Protein AF-A0A814C6R6-F1 (afdb_monomer_lite)

Structure (mmCIF, N/CA/C/O backbone):
data_AF-A0A814C6R6-F1
#
_entry.id   AF-A0A814C6R6-F1
#
loop_
_atom_site.group_PDB
_atom_site.id
_atom_site.type_symbol
_atom_site.label_atom_id
_atom_site.label_alt_id
_atom_site.label_comp_id
_atom_site.label_asym_id
_atom_site.label_entity_id
_atom_site.label_seq_id
_atom_site.pdbx_PDB_ins_code
_atom_site.Cartn_x
_atom_site.Cartn_y
_atom_site.Cartn_z
_atom_site.occupancy
_atom_site.B_iso_or_equiv
_atom_site.auth_seq_id
_atom_site.auth_comp_id
_atom_site.auth_asym_id
_atom_site.auth_atom_id
_atom_site.pdbx_PDB_model_num
ATOM 1 N N . MET A 1 1 ? -6.145 -9.856 -26.939 1.00 45.47 1 MET A N 1
ATOM 2 C CA . MET A 1 1 ? -5.173 -8.845 -26.475 1.00 45.47 1 MET A CA 1
ATOM 3 C C . MET A 1 1 ? -5.957 -7.846 -25.656 1.00 45.47 1 MET A C 1
ATOM 5 O O . MET A 1 1 ? -6.895 -7.286 -26.197 1.00 45.47 1 MET A O 1
ATOM 9 N N . ILE A 1 2 ? -5.671 -7.701 -24.362 1.00 48.44 2 ILE A N 1
ATOM 10 C CA . ILE A 1 2 ? -6.242 -6.595 -23.582 1.00 48.44 2 ILE A CA 1
ATOM 11 C C . ILE A 1 2 ? -5.624 -5.329 -24.169 1.00 48.44 2 ILE A C 1
ATOM 13 O O . ILE A 1 2 ? -4.397 -5.226 -24.210 1.00 48.44 2 ILE A O 1
ATOM 17 N N . ASP A 1 3 ? -6.450 -4.434 -24.705 1.00 53.88 3 ASP A N 1
ATOM 18 C CA . ASP A 1 3 ? -5.971 -3.215 -25.343 1.00 53.88 3 ASP A CA 1
ATOM 19 C C . ASP A 1 3 ? -5.079 -2.445 -24.373 1.00 53.88 3 ASP A C 1
ATOM 21 O O . ASP A 1 3 ? -5.470 -2.128 -23.248 1.00 53.88 3 ASP A O 1
ATOM 25 N N . ASN A 1 4 ? -3.863 -2.153 -24.832 1.00 61.28 4 ASN A N 1
ATOM 26 C CA . ASN A 1 4 ? -2.795 -1.486 -24.089 1.00 61.28 4 ASN A CA 1
ATOM 27 C C . ASN A 1 4 ? -3.334 -0.252 -23.325 1.00 61.28 4 ASN A C 1
ATOM 29 O O . ASN A 1 4 ? -2.989 -0.017 -22.173 1.00 61.28 4 ASN A O 1
ATOM 33 N N . ILE A 1 5 ? -4.287 0.469 -23.926 1.00 62.78 5 ILE A N 1
ATOM 34 C CA . ILE A 1 5 ? -4.975 1.643 -23.368 1.00 62.78 5 ILE A CA 1
ATOM 35 C C . ILE A 1 5 ? -5.776 1.328 -22.091 1.00 62.78 5 ILE A C 1
ATOM 37 O O . ILE A 1 5 ? -5.714 2.095 -21.131 1.00 62.78 5 ILE A O 1
ATOM 41 N N . GLN A 1 6 ? -6.514 0.214 -22.033 1.00 64.06 6 GLN A N 1
ATOM 42 C CA . GLN A 1 6 ? -7.277 -0.163 -20.834 1.00 64.06 6 GLN A CA 1
ATOM 43 C C . GLN A 1 6 ? -6.350 -0.509 -19.665 1.00 64.06 6 GLN A C 1
ATOM 45 O O . GLN A 1 6 ? -6.626 -0.129 -18.527 1.00 64.06 6 GLN A O 1
ATOM 50 N N . TYR A 1 7 ? -5.225 -1.163 -19.957 1.00 62.50 7 TYR A N 1
ATOM 51 C CA . TYR A 1 7 ? -4.197 -1.472 -18.969 1.00 62.50 7 TYR A CA 1
ATOM 52 C C . TYR A 1 7 ? -3.532 -0.199 -18.416 1.00 62.50 7 TYR A C 1
ATOM 54 O O . TYR A 1 7 ? -3.446 -0.033 -17.200 1.00 62.50 7 TYR A O 1
ATOM 62 N N . TRP A 1 8 ? -3.161 0.759 -19.274 1.00 59.75 8 TRP A N 1
ATO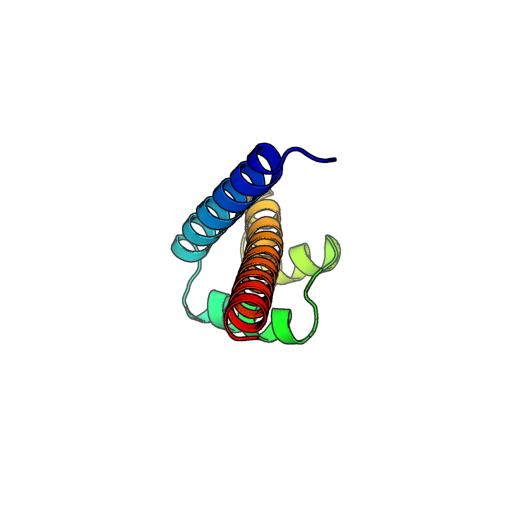M 63 C CA . TRP A 1 8 ? -2.611 2.050 -18.828 1.00 59.75 8 TRP A CA 1
ATOM 64 C C . TRP A 1 8 ? -3.618 2.891 -18.036 1.00 59.75 8 TRP A C 1
ATOM 66 O O . TRP A 1 8 ? -3.250 3.500 -17.032 1.00 59.75 8 TRP A O 1
ATOM 76 N N . ASN A 1 9 ? -4.895 2.886 -18.424 1.00 69.25 9 ASN A N 1
ATOM 77 C CA . ASN A 1 9 ? -5.948 3.574 -17.672 1.00 69.25 9 ASN A CA 1
ATOM 78 C C . ASN A 1 9 ? -6.173 2.947 -16.289 1.00 69.25 9 ASN A C 1
ATOM 80 O O . ASN A 1 9 ? -6.383 3.663 -15.309 1.00 69.25 9 ASN A O 1
ATOM 84 N N . TYR A 1 10 ? -6.102 1.618 -16.190 1.00 64.31 10 TYR A N 1
ATOM 85 C CA . TYR A 1 10 ? -6.162 0.907 -14.914 1.00 64.31 10 TYR A CA 1
ATOM 86 C C . TYR A 1 10 ? -4.971 1.268 -14.014 1.00 64.31 10 TYR A C 1
ATOM 88 O O . TYR A 1 10 ? -5.167 1.649 -12.859 1.00 64.31 10 TYR A O 1
ATOM 96 N N . LEU A 1 11 ? -3.754 1.273 -14.568 1.00 63.53 11 LEU A N 1
ATOM 97 C CA . LEU A 1 11 ? -2.541 1.691 -13.860 1.00 63.53 11 LEU A CA 1
ATOM 98 C C . LEU A 1 11 ? -2.629 3.134 -13.344 1.00 63.53 11 LEU A C 1
ATOM 100 O O . LEU A 1 11 ? -2.341 3.389 -12.174 1.00 63.53 11 LEU A O 1
ATOM 104 N N . ALA A 1 12 ? -3.079 4.074 -14.179 1.00 65.81 12 ALA A N 1
ATOM 105 C CA . ALA A 1 12 ? -3.219 5.479 -13.799 1.00 65.81 12 ALA A CA 1
ATOM 106 C C . ALA A 1 12 ? -4.220 5.675 -12.645 1.00 65.81 12 ALA A C 1
ATOM 108 O O . ALA A 1 12 ? -3.978 6.474 -11.735 1.00 65.81 12 ALA A O 1
ATOM 109 N N . ARG A 1 13 ? -5.324 4.914 -12.638 1.00 66.19 13 ARG A N 1
ATOM 110 C CA . ARG A 1 13 ? -6.315 4.943 -11.551 1.00 66.19 13 ARG A CA 1
ATOM 111 C C . ARG A 1 13 ? -5.742 4.404 -10.245 1.00 66.19 13 ARG A C 1
ATOM 113 O O . ARG A 1 13 ? -5.932 5.037 -9.211 1.00 66.19 13 ARG A O 1
ATOM 120 N N . CYS A 1 14 ? -5.005 3.297 -10.285 1.00 66.38 14 CYS A N 1
ATOM 121 C CA . CYS A 1 14 ? -4.369 2.732 -9.096 1.00 66.38 14 CYS A CA 1
ATOM 122 C C . CYS A 1 14 ? -3.236 3.615 -8.553 1.00 66.38 14 CYS A C 1
ATOM 124 O O . CYS A 1 14 ? -3.117 3.762 -7.341 1.00 66.38 14 CYS A O 1
ATOM 126 N N . ALA A 1 15 ? -2.450 4.264 -9.416 1.00 70.44 15 ALA A N 1
ATOM 127 C CA . ALA A 1 15 ? -1.420 5.217 -8.996 1.00 70.44 15 ALA A CA 1
ATOM 128 C C . ALA A 1 15 ? -2.018 6.496 -8.376 1.00 70.44 15 ALA A C 1
ATOM 130 O O . ALA A 1 15 ? -1.503 7.009 -7.382 1.00 70.44 15 ALA A O 1
ATOM 131 N N . SER A 1 16 ? -3.125 7.002 -8.933 1.00 72.38 16 SER A N 1
ATOM 132 C CA . SER A 1 16 ? -3.862 8.133 -8.355 1.00 72.38 16 SER A CA 1
ATOM 133 C C . SER A 1 16 ? -4.494 7.767 -7.009 1.00 72.38 16 SER A C 1
ATOM 135 O O . SER A 1 16 ? -4.377 8.528 -6.049 1.00 72.38 16 SER A O 1
ATOM 137 N N . ALA A 1 17 ? -5.091 6.575 -6.905 1.00 71.25 17 ALA A N 1
ATOM 138 C CA . ALA A 1 17 ? -5.633 6.058 -5.652 1.00 71.25 17 ALA A CA 1
ATOM 139 C C . ALA A 1 17 ? -4.536 5.885 -4.590 1.00 71.25 17 ALA A C 1
ATOM 141 O O . ALA A 1 17 ? -4.720 6.332 -3.463 1.00 71.25 17 ALA A O 1
ATOM 142 N N . LEU A 1 18 ? -3.371 5.339 -4.959 1.00 80.25 18 LEU A N 1
ATOM 143 C CA . LEU A 1 18 ? -2.227 5.183 -4.056 1.00 80.25 18 LEU A CA 1
ATOM 144 C C . LEU A 1 18 ? -1.804 6.522 -3.442 1.00 80.25 18 LEU A C 1
ATOM 146 O O . LEU A 1 18 ? -1.713 6.624 -2.223 1.00 80.25 18 LEU A O 1
ATOM 150 N N . LYS A 1 19 ? -1.617 7.5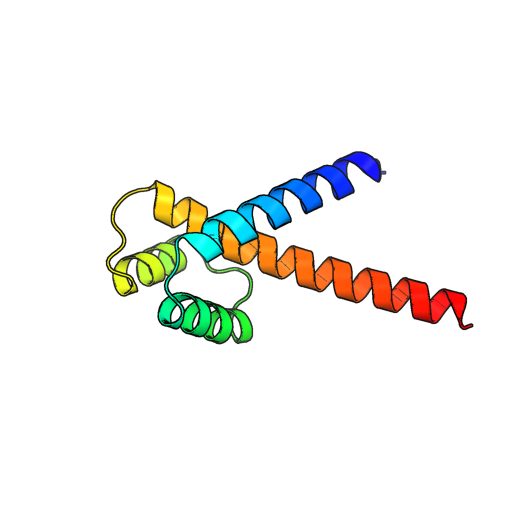62 -4.266 1.00 82.31 19 LYS A N 1
ATOM 151 C CA . LYS A 1 19 ? -1.253 8.900 -3.771 1.00 82.31 19 LYS A CA 1
ATOM 152 C C . LYS A 1 19 ? -2.306 9.467 -2.824 1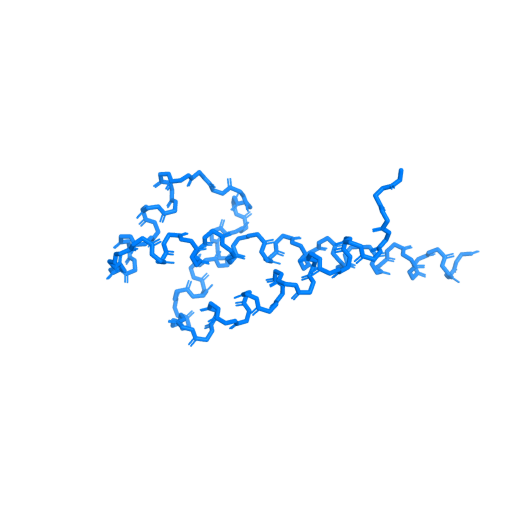.00 82.31 19 LYS A C 1
ATOM 154 O O . LYS A 1 19 ? -1.965 10.034 -1.791 1.00 82.31 19 LYS A O 1
ATOM 159 N N . GLN A 1 20 ? -3.586 9.322 -3.165 1.00 83.75 20 GLN A N 1
ATOM 160 C CA . GLN A 1 20 ? -4.676 9.813 -2.320 1.00 83.75 20 GLN A CA 1
ATOM 161 C C . GLN A 1 20 ? -4.731 9.095 -0.971 1.00 83.75 20 GLN A C 1
ATOM 163 O O . GLN A 1 20 ? -4.985 9.742 0.042 1.00 83.75 20 GLN A O 1
ATOM 168 N N . VAL A 1 21 ? -4.478 7.785 -0.952 1.00 84.56 21 VAL A N 1
ATOM 169 C CA . VAL A 1 21 ? -4.405 7.011 0.290 1.00 84.56 21 VAL A CA 1
ATOM 170 C C . VAL A 1 21 ? -3.182 7.429 1.103 1.00 84.56 21 VAL A C 1
ATOM 172 O O . VAL A 1 21 ? -3.325 7.719 2.284 1.00 84.56 21 VAL A O 1
ATOM 175 N N . GLU A 1 22 ? -2.003 7.554 0.488 1.00 86.75 22 GLU A N 1
ATOM 176 C CA . GLU A 1 22 ? -0.778 7.981 1.182 1.00 86.75 22 GLU A CA 1
ATOM 177 C C . GLU A 1 22 ? -0.915 9.366 1.828 1.00 86.75 22 GLU A C 1
ATOM 179 O O . GLU A 1 22 ? -0.441 9.557 2.941 1.00 86.75 22 GLU A O 1
ATOM 184 N N . HIS A 1 23 ? -1.639 10.303 1.208 1.00 87.50 23 HIS A N 1
ATOM 185 C CA . HIS A 1 23 ? -1.934 11.609 1.815 1.00 87.50 23 HIS A CA 1
ATOM 186 C C . HIS A 1 23 ? -2.800 11.537 3.083 1.00 87.50 23 HIS A C 1
ATOM 188 O O . HIS A 1 23 ? -2.781 12.472 3.883 1.00 87.50 23 HIS A O 1
ATOM 194 N N . ARG A 1 24 ? -3.582 10.466 3.258 1.00 88.12 24 ARG A N 1
ATOM 195 C CA . ARG A 1 24 ? -4.435 10.248 4.436 1.00 88.12 24 ARG A CA 1
ATOM 196 C C . ARG A 1 24 ? -3.742 9.447 5.540 1.00 88.12 24 ARG A C 1
ATOM 198 O O . ARG A 1 24 ? -4.270 9.383 6.649 1.00 88.12 24 ARG A O 1
ATOM 205 N N . LEU A 1 25 ? -2.599 8.831 5.244 1.00 90.50 25 LEU A N 1
ATOM 206 C CA . LEU A 1 25 ? -1.830 8.022 6.184 1.00 90.50 25 LEU A CA 1
ATOM 207 C C . LEU A 1 25 ? -0.743 8.857 6.866 1.00 90.50 25 LEU A C 1
ATOM 209 O O . LEU A 1 25 ? -0.157 9.762 6.276 1.00 90.50 25 LEU A O 1
ATOM 213 N N . THR A 1 26 ? -0.428 8.524 8.114 1.00 93.06 26 THR A N 1
ATOM 214 C CA . THR A 1 26 ? 0.740 9.090 8.796 1.00 93.06 26 THR A CA 1
ATOM 215 C C . THR A 1 26 ? 2.030 8.434 8.299 1.00 93.06 26 THR A C 1
ATOM 217 O O . THR A 1 26 ? 2.026 7.308 7.794 1.00 93.06 26 THR A O 1
ATOM 220 N N . ASN A 1 27 ? 3.171 9.097 8.507 1.00 91.69 27 ASN A N 1
ATOM 221 C CA . ASN A 1 27 ? 4.479 8.539 8.144 1.00 91.69 27 ASN A CA 1
ATOM 222 C C . ASN A 1 27 ? 4.738 7.173 8.804 1.00 91.69 27 ASN A C 1
ATOM 224 O O . ASN A 1 27 ? 5.260 6.269 8.158 1.00 91.69 27 ASN A O 1
ATOM 228 N N . GLU A 1 28 ? 4.332 6.989 10.062 1.00 93.38 28 GLU A N 1
ATOM 229 C CA . GLU A 1 28 ? 4.475 5.710 10.773 1.00 93.38 28 GLU A CA 1
ATOM 230 C C . GLU A 1 28 ? 3.633 4.595 10.139 1.00 93.38 28 GLU A C 1
ATOM 232 O O . GLU A 1 28 ? 4.103 3.466 9.989 1.00 93.38 28 GLU A O 1
ATOM 237 N N . GLN A 1 29 ? 2.408 4.913 9.711 1.00 94.12 29 GLN A N 1
ATOM 238 C CA . GLN A 1 29 ? 1.529 3.967 9.021 1.00 94.12 29 GLN A CA 1
ATOM 239 C C . GLN A 1 29 ? 2.111 3.568 7.662 1.00 94.12 29 GLN A C 1
ATOM 241 O O . GLN A 1 29 ? 2.142 2.383 7.332 1.00 94.12 29 GLN A O 1
ATOM 246 N N . ILE A 1 3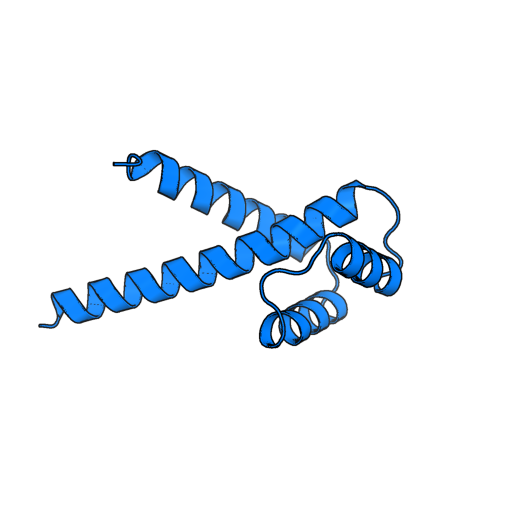0 ? 2.645 4.532 6.906 1.00 92.62 30 ILE A N 1
ATOM 247 C CA . ILE A 1 30 ? 3.319 4.278 5.627 1.00 92.62 30 ILE A CA 1
ATOM 248 C C . ILE A 1 30 ? 4.558 3.397 5.831 1.00 92.62 30 ILE A C 1
ATOM 250 O O . ILE A 1 30 ? 4.772 2.449 5.073 1.00 92.62 30 ILE A O 1
ATOM 254 N N . ILE A 1 31 ? 5.372 3.663 6.858 1.00 94.12 31 ILE A N 1
ATOM 255 C CA . ILE A 1 31 ? 6.536 2.827 7.194 1.00 94.12 31 ILE A CA 1
ATOM 256 C C . ILE A 1 31 ? 6.089 1.396 7.504 1.00 94.12 31 ILE A C 1
ATOM 258 O O . ILE A 1 31 ? 6.654 0.452 6.948 1.00 94.12 31 ILE A O 1
ATOM 262 N N . TYR A 1 32 ? 5.050 1.227 8.324 1.00 95.62 32 TYR A N 1
ATOM 263 C CA . TYR A 1 32 ? 4.520 -0.093 8.657 1.00 95.62 32 TYR A CA 1
ATOM 264 C C . TYR A 1 32 ? 4.010 -0.844 7.421 1.00 95.62 32 TYR A C 1
ATOM 266 O O . TYR A 1 32 ? 4.353 -2.009 7.226 1.00 95.62 32 TYR A O 1
ATOM 274 N N . LEU A 1 33 ? 3.230 -0.187 6.558 1.00 94.88 33 LEU A N 1
ATOM 275 C CA . LEU A 1 33 ? 2.729 -0.795 5.323 1.00 94.88 33 LEU A CA 1
ATOM 276 C C . LEU A 1 33 ? 3.871 -1.207 4.392 1.00 94.88 33 LEU A C 1
ATOM 278 O O . LEU A 1 33 ? 3.835 -2.293 3.818 1.00 94.88 33 LEU A O 1
ATOM 282 N N . ASN A 1 34 ? 4.917 -0.385 4.283 1.00 93.75 34 ASN A N 1
ATOM 283 C CA . ASN A 1 34 ? 6.108 -0.724 3.508 1.00 93.75 34 ASN A CA 1
ATOM 284 C C . ASN A 1 34 ? 6.833 -1.947 4.071 1.00 93.75 34 ASN A C 1
ATOM 286 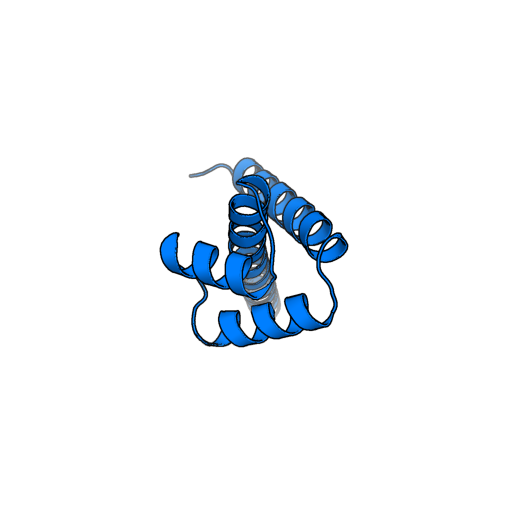O O . ASN A 1 34 ? 7.172 -2.847 3.306 1.00 93.75 34 ASN A O 1
ATOM 290 N N . GLN A 1 35 ? 7.030 -2.014 5.390 1.00 95.31 35 GLN A N 1
ATOM 291 C CA . GLN A 1 35 ? 7.618 -3.184 6.049 1.00 95.31 35 GLN A CA 1
ATOM 292 C C . GLN A 1 35 ? 6.768 -4.436 5.813 1.00 95.31 35 GLN A C 1
ATOM 294 O O . GLN A 1 35 ? 7.294 -5.461 5.386 1.00 95.31 35 GLN A O 1
ATOM 299 N N . TYR A 1 36 ? 5.452 -4.345 6.005 1.00 96.38 36 TYR A N 1
ATOM 300 C CA . TYR A 1 36 ? 4.531 -5.452 5.755 1.00 96.38 36 TYR A CA 1
ATOM 301 C C . TYR A 1 36 ? 4.598 -5.928 4.296 1.00 96.38 36 TYR A C 1
ATOM 303 O O . TYR A 1 36 ? 4.682 -7.128 4.032 1.00 96.38 36 TYR A O 1
ATOM 311 N N . TYR A 1 37 ? 4.634 -4.996 3.341 1.00 94.94 37 TYR A N 1
ATOM 312 C CA . TYR A 1 37 ? 4.687 -5.292 1.909 1.00 94.94 37 TYR A CA 1
ATOM 313 C C . TYR A 1 37 ? 5.933 -6.099 1.505 1.00 94.94 37 TYR A C 1
ATOM 315 O O . TYR A 1 37 ? 5.862 -6.908 0.578 1.00 94.94 37 TYR A O 1
ATOM 323 N N . THR A 1 38 ? 7.060 -5.945 2.218 1.00 93.38 38 THR A N 1
ATOM 324 C CA . THR A 1 38 ? 8.259 -6.777 1.980 1.00 93.38 38 THR A CA 1
ATOM 325 C C . THR A 1 38 ? 8.036 -8.259 2.273 1.00 93.38 38 THR A C 1
ATOM 327 O O . THR A 1 38 ? 8.680 -9.104 1.656 1.00 93.38 38 THR A O 1
ATOM 330 N N . VAL A 1 39 ? 7.104 -8.574 3.174 1.00 94.12 39 VAL A N 1
ATOM 331 C CA . VAL A 1 39 ? 6.763 -9.944 3.567 1.00 94.12 39 VAL A CA 1
ATOM 332 C C . VAL A 1 39 ? 5.604 -10.467 2.725 1.00 94.12 39 VAL A C 1
ATOM 334 O O . VAL A 1 39 ? 5.643 -11.600 2.247 1.00 94.12 39 VAL A O 1
ATOM 337 N N . LYS A 1 40 ? 4.564 -9.646 2.524 1.00 93.00 40 LYS A N 1
ATOM 338 C CA . LYS A 1 40 ? 3.344 -10.054 1.824 1.00 93.00 40 LYS A CA 1
ATOM 339 C C . LYS A 1 40 ? 2.778 -8.931 0.960 1.00 93.00 40 LYS A C 1
ATOM 341 O O . LYS A 1 40 ? 2.280 -7.925 1.455 1.00 93.00 40 LYS A O 1
ATOM 346 N N . LYS A 1 41 ? 2.785 -9.161 -0.356 1.00 92.00 41 LYS A N 1
ATOM 347 C CA . LYS A 1 41 ? 2.297 -8.203 -1.364 1.00 92.00 41 LYS A CA 1
ATOM 348 C C . LYS A 1 41 ? 0.778 -8.207 -1.539 1.00 92.00 41 LYS A C 1
ATOM 350 O O . LYS A 1 41 ? 0.209 -7.217 -1.982 1.00 92.00 41 LYS A O 1
ATOM 355 N N . THR A 1 42 ? 0.131 -9.329 -1.224 1.00 92.19 42 THR A N 1
ATOM 356 C CA . THR A 1 42 ? -1.314 -9.542 -1.393 1.00 92.19 42 THR A CA 1
ATOM 357 C C . THR A 1 42 ? -1.918 -10.045 -0.079 1.00 92.19 42 THR A C 1
ATOM 359 O O . THR A 1 42 ? -2.079 -11.259 0.100 1.00 92.19 42 THR A O 1
ATOM 362 N N . PRO A 1 43 ? -2.173 -9.149 0.887 1.00 93.06 43 PRO A N 1
ATOM 363 C CA . PRO A 1 43 ? -2.873 -9.517 2.109 1.00 93.06 43 PRO A CA 1
ATOM 364 C C . PRO A 1 43 ? -4.314 -9.943 1.814 1.00 93.06 43 PRO A C 1
ATOM 366 O O . PRO A 1 43 ? -4.950 -9.473 0.873 1.00 93.06 43 PRO A O 1
ATOM 369 N N . SER A 1 44 ? -4.823 -10.852 2.636 1.00 94.31 44 SER A N 1
ATOM 370 C CA . SER A 1 44 ? -6.232 -11.229 2.685 1.00 94.31 44 SER A CA 1
ATOM 371 C C . SER A 1 44 ? -7.068 -10.131 3.346 1.00 94.31 44 SER A C 1
ATOM 373 O O . SER A 1 44 ? -6.547 -9.284 4.072 1.00 94.31 44 SER A O 1
ATOM 375 N N . VAL A 1 45 ? -8.388 -10.192 3.164 1.00 90.94 45 VAL A N 1
ATOM 376 C CA . VAL A 1 45 ? -9.331 -9.257 3.799 1.00 90.94 45 VAL A CA 1
ATOM 377 C C . VAL A 1 45 ? -9.169 -9.237 5.324 1.00 90.94 45 VAL A C 1
ATOM 379 O O . VAL A 1 45 ? -9.159 -8.165 5.924 1.00 90.94 45 VAL A O 1
ATOM 382 N N . SER A 1 46 ? -8.973 -10.398 5.958 1.00 94.44 46 SER A N 1
ATOM 383 C CA . SER A 1 46 ? -8.761 -10.491 7.409 1.00 94.44 46 SER A CA 1
ATOM 384 C C . SER A 1 46 ? -7.470 -9.805 7.858 1.00 94.44 46 SER A C 1
ATOM 386 O O . SER A 1 46 ? -7.443 -9.152 8.897 1.00 94.44 46 SER A O 1
ATOM 388 N N . GLU A 1 47 ? -6.398 -9.893 7.072 1.00 95.12 47 GLU A N 1
ATOM 389 C CA . GLU A 1 47 ? -5.150 -9.183 7.375 1.00 95.12 47 GLU A CA 1
ATOM 390 C C . GLU A 1 47 ? -5.308 -7.672 7.203 1.00 95.12 47 GLU A C 1
ATOM 392 O O . GLU A 1 47 ? -4.837 -6.914 8.046 1.00 95.12 47 GLU A O 1
ATOM 397 N N . ILE A 1 48 ? -6.026 -7.225 6.170 1.00 93.81 48 ILE A N 1
ATOM 398 C CA . ILE A 1 48 ? -6.348 -5.805 5.976 1.00 93.81 48 ILE A CA 1
ATOM 399 C C . ILE A 1 48 ? -7.158 -5.270 7.166 1.00 93.81 48 ILE A C 1
ATOM 401 O O . ILE A 1 48 ? -6.852 -4.198 7.685 1.00 93.81 48 ILE A O 1
ATOM 405 N N . GLN A 1 49 ? -8.130 -6.040 7.667 1.00 94.44 49 GLN A N 1
ATOM 406 C CA . GLN A 1 49 ? -8.880 -5.688 8.876 1.00 94.44 49 GLN A CA 1
ATOM 407 C C . GLN A 1 49 ? -7.970 -5.533 10.101 1.00 94.44 49 GLN A C 1
ATOM 409 O O . GLN A 1 49 ? -8.132 -4.575 10.856 1.00 94.44 49 GLN A O 1
ATOM 414 N N . LEU A 1 50 ? -6.986 -6.422 10.281 1.00 95.38 50 LEU A N 1
ATOM 415 C CA . LEU A 1 50 ? -6.006 -6.317 11.367 1.00 95.38 50 LEU A CA 1
ATOM 416 C C . LEU A 1 50 ? -5.113 -5.077 11.226 1.00 95.38 50 LEU A C 1
ATOM 418 O O . LEU A 1 50 ? -4.820 -4.420 12.225 1.00 95.38 50 LEU A O 1
ATOM 422 N N . ILE A 1 51 ? -4.710 -4.726 10.004 1.00 95.00 51 ILE A N 1
ATOM 423 C CA . ILE A 1 51 ? -3.935 -3.509 9.725 1.00 95.00 51 ILE A CA 1
ATOM 424 C C . ILE A 1 51 ? -4.762 -2.262 10.069 1.00 95.00 51 ILE A C 1
ATOM 426 O O . ILE A 1 51 ? -4.289 -1.399 10.810 1.00 95.00 51 ILE A O 1
ATOM 430 N N . CYS A 1 52 ? -6.015 -2.182 9.612 1.00 94.38 52 CYS A N 1
ATOM 431 C CA . CYS A 1 52 ? -6.909 -1.072 9.953 1.00 94.38 52 CYS A CA 1
ATOM 432 C C . CYS A 1 52 ? -7.156 -0.981 11.466 1.00 94.38 52 CYS A C 1
ATOM 434 O O . CYS A 1 52 ? -7.104 0.114 12.028 1.00 94.38 52 CYS A O 1
ATOM 436 N N . ALA A 1 53 ? -7.349 -2.117 12.144 1.00 94.00 53 ALA A N 1
ATOM 437 C CA . ALA A 1 53 ? -7.487 -2.161 13.598 1.00 94.00 53 ALA A CA 1
ATOM 438 C C . ALA A 1 53 ? -6.223 -1.646 14.306 1.00 94.00 53 ALA A C 1
ATOM 440 O O . ALA A 1 53 ? -6.325 -0.840 15.230 1.00 94.00 53 ALA A O 1
ATOM 441 N N . LYS A 1 54 ? -5.028 -2.031 13.832 1.00 94.62 54 LYS A N 1
ATOM 442 C CA . LYS A 1 54 ? -3.741 -1.535 14.347 1.00 94.62 54 LYS A CA 1
ATOM 443 C C . LYS A 1 54 ? -3.604 -0.021 14.192 1.00 94.62 54 LYS A C 1
ATOM 445 O O . LYS A 1 54 ? -3.042 0.634 15.065 1.00 94.62 54 LYS A O 1
ATOM 450 N N . PHE A 1 55 ? -4.115 0.533 13.099 1.00 94.50 55 PHE A N 1
ATOM 451 C CA . PHE A 1 55 ? -4.113 1.973 12.839 1.00 94.50 55 PHE A CA 1
ATOM 452 C C . PHE A 1 55 ? -5.254 2.722 13.538 1.00 94.50 55 PHE A C 1
ATOM 454 O O . PHE A 1 55 ? -5.368 3.935 13.374 1.00 94.50 55 PHE A O 1
ATOM 461 N N . ASN A 1 56 ? -6.090 2.020 14.312 1.00 93.44 56 ASN A N 1
ATOM 462 C CA . ASN A 1 56 ? -7.303 2.549 14.933 1.00 93.44 56 ASN A CA 1
ATOM 463 C C . ASN A 1 56 ? -8.260 3.209 13.915 1.00 93.44 56 ASN A C 1
ATOM 465 O O . ASN A 1 56 ? -8.972 4.168 14.220 1.00 93.44 56 ASN A O 1
ATOM 469 N N . MET A 1 57 ? -8.272 2.692 12.683 1.00 89.69 57 MET A N 1
ATOM 470 C CA . MET A 1 57 ? -9.117 3.152 11.586 1.00 89.69 57 MET A CA 1
ATOM 471 C C . MET A 1 57 ? -10.463 2.432 11.625 1.00 89.69 57 MET A C 1
ATOM 473 O O . MET A 1 57 ? -10.530 1.205 11.557 1.00 89.69 57 MET A O 1
ATOM 477 N N . LYS A 1 58 ? -11.552 3.200 11.716 1.00 86.12 58 LYS A N 1
ATOM 478 C CA . LYS A 1 58 ? -12.924 2.676 11.752 1.00 86.12 58 LYS A CA 1
ATOM 479 C C . LYS A 1 58 ? -13.665 3.018 10.466 1.00 86.12 58 LYS A C 1
ATOM 481 O O . LYS A 1 58 ? -13.608 4.154 10.004 1.00 86.12 58 LYS A O 1
ATOM 486 N N . GLY A 1 59 ? -14.415 2.054 9.938 1.00 83.75 59 GLY A N 1
ATOM 487 C CA . GLY A 1 59 ? -15.259 2.229 8.756 1.00 83.75 59 GLY A CA 1
ATOM 488 C C . GLY A 1 59 ? -14.732 1.505 7.519 1.00 83.75 59 GLY A C 1
ATOM 489 O O . GLY A 1 59 ? -13.532 1.297 7.355 1.00 83.75 59 GLY A O 1
ATOM 490 N N . ILE A 1 60 ? -15.659 1.117 6.640 1.00 84.06 60 ILE A N 1
ATOM 491 C CA . ILE A 1 60 ? -15.372 0.255 5.484 1.00 84.06 60 ILE A CA 1
ATOM 492 C C . ILE A 1 60 ? -14.459 0.916 4.445 1.00 84.06 60 ILE A C 1
ATOM 494 O O . ILE A 1 60 ? -13.699 0.231 3.770 1.00 84.06 60 ILE A O 1
ATOM 498 N N . TRP A 1 61 ? -14.469 2.248 4.374 1.00 87.81 61 TRP A N 1
ATOM 499 C CA . TRP A 1 61 ? -13.629 3.016 3.457 1.00 87.81 61 TRP A CA 1
ATOM 500 C C . TRP A 1 61 ? -12.132 2.817 3.709 1.00 87.81 61 TRP A C 1
ATOM 502 O O . TRP A 1 61 ? -11.365 2.769 2.756 1.00 87.81 61 TRP A O 1
ATOM 512 N N . TRP A 1 62 ? -11.718 2.603 4.962 1.00 89.81 62 TRP A N 1
ATOM 513 C CA . TRP A 1 62 ? -10.313 2.331 5.274 1.00 89.81 62 TRP A CA 1
ATOM 514 C C . TRP A 1 62 ? -9.857 0.950 4.814 1.00 89.81 62 TRP A C 1
ATOM 516 O O . TRP A 1 62 ? -8.713 0.803 4.401 1.00 89.81 62 TRP A O 1
ATOM 526 N N . LEU A 1 63 ? -10.744 -0.050 4.831 1.00 90.44 63 LEU A N 1
ATOM 527 C CA . LEU A 1 63 ? -10.424 -1.374 4.292 1.00 90.44 63 LEU A CA 1
ATOM 528 C C . LEU A 1 63 ? -10.119 -1.275 2.794 1.00 90.44 63 LEU A C 1
ATOM 530 O O . LEU A 1 63 ? -9.109 -1.802 2.336 1.00 90.44 63 LEU A O 1
ATOM 534 N N . VAL A 1 64 ? -10.957 -0.532 2.066 1.00 88.50 64 VAL A N 1
ATOM 535 C CA . VAL A 1 64 ? -10.789 -0.278 0.629 1.00 88.50 64 VAL A CA 1
ATOM 536 C C . VAL A 1 64 ? -9.524 0.538 0.355 1.00 88.50 64 VAL A C 1
ATOM 538 O O . VAL A 1 64 ? -8.774 0.218 -0.562 1.00 88.50 64 VAL A O 1
ATOM 541 N N . ASP A 1 65 ? -9.247 1.565 1.160 1.00 89.94 65 ASP A N 1
ATOM 542 C CA . ASP A 1 65 ? -8.044 2.389 1.015 1.00 89.94 65 ASP A CA 1
ATOM 543 C C . ASP A 1 65 ? -6.762 1.571 1.200 1.00 89.94 65 ASP A C 1
ATOM 545 O O . ASP A 1 65 ? -5.847 1.658 0.380 1.00 89.94 65 ASP A O 1
ATOM 549 N N . ILE A 1 66 ? -6.696 0.740 2.244 1.00 91.50 66 ILE A N 1
ATOM 550 C CA . ILE A 1 66 ? -5.540 -0.129 2.478 1.00 91.50 66 ILE A CA 1
ATOM 551 C C . ILE A 1 66 ? -5.417 -1.169 1.356 1.00 91.50 66 ILE A C 1
ATOM 553 O O . ILE A 1 66 ? -4.317 -1.372 0.844 1.00 91.50 66 ILE A O 1
ATOM 557 N N . GLU A 1 67 ? -6.519 -1.770 0.901 1.00 90.31 67 GLU A N 1
ATOM 558 C CA . GLU A 1 67 ? -6.515 -2.672 -0.260 1.00 90.31 67 GLU A CA 1
ATOM 559 C C . GLU A 1 67 ? -5.955 -1.985 -1.520 1.00 90.31 67 GLU A C 1
ATOM 561 O O . GLU A 1 67 ? -5.077 -2.525 -2.204 1.00 90.31 67 GLU A O 1
ATOM 566 N N . TYR A 1 68 ? -6.402 -0.760 -1.801 1.00 87.69 68 TYR A N 1
ATOM 567 C CA . TYR A 1 68 ? -5.904 0.041 -2.916 1.00 87.69 68 TYR A CA 1
ATOM 568 C C . TYR A 1 68 ? -4.445 0.444 -2.759 1.00 87.69 68 TYR A C 1
ATOM 570 O O . TYR A 1 68 ? -3.736 0.484 -3.766 1.00 87.69 68 TYR A O 1
ATOM 578 N N . TRP A 1 69 ? -3.965 0.670 -1.537 1.00 91.69 69 TRP A N 1
ATOM 579 C CA . TRP A 1 69 ? -2.547 0.909 -1.294 1.00 91.69 69 TRP A CA 1
ATOM 580 C C . TRP A 1 69 ? -1.704 -0.302 -1.723 1.00 91.69 69 TRP A C 1
ATOM 582 O O . TRP A 1 69 ? -0.777 -0.155 -2.523 1.00 91.69 69 TRP A O 1
ATOM 592 N N . PHE A 1 70 ? -2.071 -1.516 -1.292 1.00 91.69 70 PHE A N 1
ATOM 593 C CA . PHE A 1 70 ? -1.370 -2.749 -1.689 1.00 91.69 70 PHE A CA 1
ATOM 594 C C . PHE A 1 70 ? -1.423 -2.983 -3.203 1.00 91.69 70 PHE A C 1
ATOM 596 O O . PHE A 1 70 ? -0.407 -3.310 -3.827 1.00 91.69 70 PHE A O 1
ATOM 603 N N . CYS A 1 71 ? -2.590 -2.766 -3.814 1.00 87.62 71 CYS A N 1
ATOM 604 C CA . CYS A 1 71 ? -2.761 -2.899 -5.256 1.00 87.62 71 CYS A CA 1
ATOM 605 C C . CYS A 1 71 ? -1.898 -1.888 -6.030 1.00 87.62 71 CYS A C 1
ATOM 607 O O . CYS A 1 71 ? -1.155 -2.270 -6.936 1.00 87.62 71 CYS A O 1
ATOM 609 N N . GLY A 1 72 ? -1.931 -0.613 -5.634 1.00 87.25 72 GLY A N 1
ATOM 610 C CA . GLY A 1 72 ? -1.154 0.459 -6.252 1.00 87.25 72 GLY A CA 1
ATOM 611 C C . GLY A 1 72 ? 0.354 0.241 -6.144 1.00 87.25 72 GLY A C 1
ATOM 612 O O . GLY A 1 72 ? 1.068 0.437 -7.127 1.00 87.25 72 GLY A O 1
ATOM 613 N N . ARG A 1 73 ? 0.850 -0.230 -4.991 1.00 88.69 73 ARG A N 1
ATOM 614 C CA . ARG A 1 73 ? 2.280 -0.541 -4.803 1.00 88.69 73 ARG A CA 1
ATOM 615 C C . ARG A 1 73 ? 2.758 -1.656 -5.724 1.00 88.69 73 ARG A C 1
ATOM 617 O O . ARG A 1 73 ? 3.805 -1.509 -6.351 1.00 88.69 73 ARG A O 1
ATOM 624 N N . ARG A 1 74 ? 1.980 -2.730 -5.865 1.00 88.94 74 ARG A N 1
ATOM 625 C CA . ARG A 1 74 ? 2.307 -3.837 -6.775 1.00 88.94 74 ARG A CA 1
ATOM 626 C C . ARG A 1 74 ? 2.374 -3.387 -8.227 1.00 88.94 74 ARG A C 1
ATOM 628 O O . ARG A 1 74 ? 3.325 -3.717 -8.929 1.00 88.94 74 ARG A O 1
ATOM 635 N N . LEU A 1 75 ? 1.407 -2.583 -8.650 1.00 83.44 75 LEU A N 1
ATOM 636 C CA . LEU A 1 75 ? 1.373 -2.055 -10.010 1.00 83.44 75 LEU A CA 1
ATOM 637 C C . LEU A 1 75 ? 2.552 -1.115 -10.292 1.00 83.44 75 LEU A C 1
ATOM 639 O O . LEU A 1 75 ? 3.150 -1.190 -11.364 1.00 83.44 75 LEU A O 1
ATOM 643 N N . ALA A 1 76 ? 2.949 -0.289 -9.319 1.00 81.06 76 ALA A N 1
ATOM 644 C CA . ALA A 1 76 ? 4.137 0.553 -9.442 1.00 81.06 76 ALA A CA 1
ATOM 645 C C . ALA A 1 76 ? 5.425 -0.281 -9.601 1.00 81.06 76 ALA A C 1
ATOM 647 O O . ALA A 1 76 ? 6.287 0.055 -10.415 1.00 81.06 76 ALA A O 1
ATOM 648 N N . GLU A 1 77 ? 5.562 -1.393 -8.870 1.00 84.56 77 GLU A N 1
ATOM 649 C CA . GLU A 1 77 ? 6.697 -2.309 -9.046 1.00 84.56 77 GLU A CA 1
ATOM 650 C C . GLU A 1 77 ? 6.711 -2.958 -10.435 1.00 84.56 77 GLU A C 1
ATOM 652 O O . GLU A 1 77 ? 7.764 -3.013 -11.076 1.00 84.56 77 GLU A O 1
ATOM 657 N N . GLU A 1 78 ? 5.559 -3.433 -10.912 1.00 83.75 78 GLU A N 1
ATOM 658 C CA . GLU A 1 78 ? 5.419 -4.042 -12.239 1.00 83.75 78 GLU A CA 1
ATOM 659 C C . GLU A 1 78 ? 5.760 -3.048 -13.355 1.00 83.75 78 GLU A C 1
ATOM 661 O O . GLU A 1 78 ? 6.495 -3.390 -14.286 1.00 83.75 78 GLU A O 1
ATOM 666 N N . GLU A 1 79 ? 5.311 -1.796 -13.236 1.00 80.62 79 GLU A N 1
ATOM 667 C CA . GLU A 1 79 ? 5.647 -0.733 -14.181 1.00 80.62 79 GLU A CA 1
ATOM 668 C C . GLU A 1 79 ? 7.161 -0.465 -14.214 1.00 80.62 79 GLU A C 1
ATOM 670 O O . GLU A 1 79 ? 7.765 -0.417 -15.291 1.00 80.62 79 GLU A O 1
ATOM 675 N N . ILE A 1 80 ? 7.804 -0.344 -13.046 1.00 80.62 80 ILE A N 1
ATOM 676 C CA . ILE A 1 80 ? 9.258 -0.145 -12.947 1.00 80.62 80 ILE A CA 1
ATOM 677 C C . ILE A 1 80 ? 10.005 -1.320 -13.588 1.00 80.62 80 ILE A C 1
ATOM 679 O O . ILE A 1 80 ? 10.960 -1.115 -14.346 1.00 80.62 80 ILE A O 1
ATOM 683 N N . GLN A 1 81 ? 9.578 -2.555 -13.320 1.00 80.56 81 GLN A N 1
ATOM 684 C CA . GLN A 1 81 ? 10.180 -3.742 -13.926 1.00 80.56 81 GLN A CA 1
ATOM 685 C C . GLN A 1 81 ? 10.006 -3.757 -15.447 1.00 80.56 81 GLN A C 1
ATOM 687 O O . GLN A 1 81 ? 10.959 -4.067 -16.166 1.00 80.56 81 GLN A O 1
ATOM 692 N N . GLN A 1 82 ? 8.832 -3.382 -15.953 1.00 77.38 82 GLN A N 1
ATOM 693 C CA . GLN A 1 82 ? 8.570 -3.333 -17.387 1.00 77.38 82 GLN A CA 1
ATOM 694 C C . GLN A 1 82 ? 9.413 -2.260 -18.084 1.00 77.38 82 GLN A C 1
ATOM 696 O O . GLN A 1 82 ? 10.038 -2.545 -19.107 1.00 77.38 82 GLN A O 1
ATOM 701 N N . ARG A 1 83 ? 9.522 -1.058 -17.502 1.00 75.44 83 ARG A N 1
ATOM 702 C CA . ARG A 1 83 ? 10.401 0.009 -18.011 1.00 75.44 83 ARG A CA 1
ATOM 703 C C . ARG A 1 83 ? 11.862 -0.447 -18.074 1.00 75.44 83 ARG A C 1
ATOM 705 O O . ARG A 1 83 ? 12.520 -0.242 -19.091 1.00 75.44 83 ARG A O 1
ATOM 712 N N . ARG A 1 84 ? 12.356 -1.147 -17.042 1.00 82.81 84 ARG A N 1
ATOM 713 C CA . ARG A 1 84 ? 13.714 -1.732 -17.031 1.00 82.81 84 ARG A CA 1
ATOM 714 C C . ARG A 1 84 ? 13.914 -2.772 -18.135 1.00 82.81 84 ARG A C 1
ATOM 716 O O . ARG A 1 84 ? 14.960 -2.780 -18.780 1.00 82.81 84 ARG A O 1
ATOM 723 N N . ARG A 1 85 ? 12.923 -3.637 -18.379 1.00 82.81 85 ARG A N 1
ATOM 724 C CA . ARG A 1 85 ? 12.972 -4.637 -19.463 1.00 82.81 85 ARG A CA 1
ATOM 725 C C . ARG A 1 85 ? 13.042 -3.979 -20.839 1.00 82.81 85 ARG A C 1
ATOM 727 O O . ARG A 1 85 ? 13.827 -4.423 -21.670 1.00 82.81 85 ARG A O 1
ATOM 734 N N . LEU A 1 86 ? 12.251 -2.931 -21.070 1.00 79.69 86 LEU A N 1
ATOM 735 C CA . LEU A 1 86 ? 12.267 -2.175 -22.326 1.00 79.69 86 LEU A CA 1
ATOM 736 C C . LEU A 1 86 ? 13.605 -1.457 -22.535 1.00 79.69 86 LEU A C 1
ATOM 738 O O . LEU A 1 8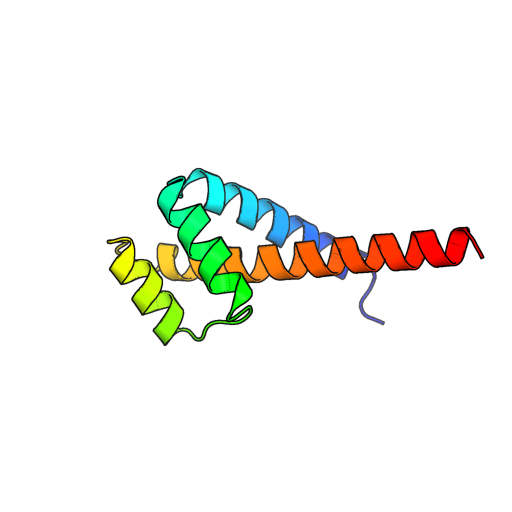6 ? 14.180 -1.572 -23.611 1.00 79.69 86 LEU A O 1
ATOM 742 N N . ALA A 1 87 ? 14.143 -0.809 -21.498 1.00 80.62 87 ALA A N 1
ATOM 743 C CA . ALA A 1 87 ? 15.457 -0.168 -21.562 1.00 80.62 87 ALA A CA 1
ATOM 744 C C . ALA A 1 87 ? 16.576 -1.175 -21.883 1.00 80.62 87 ALA A C 1
ATOM 746 O O . ALA A 1 87 ? 17.415 -0.910 -22.736 1.00 80.62 87 ALA A O 1
ATOM 747 N N . LYS A 1 88 ? 16.551 -2.366 -21.264 1.00 83.06 88 LYS A N 1
ATOM 748 C CA . LYS A 1 88 ? 17.517 -3.436 -21.560 1.00 83.06 88 LYS A CA 1
ATOM 749 C C . LYS A 1 88 ? 17.406 -3.946 -23.000 1.00 83.06 88 LYS A C 1
ATOM 751 O O . LYS A 1 88 ? 18.425 -4.257 -23.596 1.00 83.06 88 LYS A O 1
ATOM 756 N N . LYS A 1 89 ? 16.189 -4.036 -23.550 1.00 78.94 89 LYS A N 1
ATOM 757 C CA . LYS A 1 89 ? 15.963 -4.424 -24.953 1.00 78.94 89 LYS A CA 1
ATOM 758 C C . LYS A 1 89 ? 16.400 -3.351 -25.949 1.00 78.94 89 LYS A C 1
ATOM 760 O O . LYS A 1 89 ? 16.794 -3.710 -27.040 1.00 78.94 89 LYS A O 1
ATOM 765 N N . ALA A 1 90 ? 16.299 -2.070 -25.598 1.00 74.56 90 ALA A N 1
ATOM 766 C CA . ALA A 1 90 ? 16.739 -0.970 -26.457 1.00 74.56 90 ALA A CA 1
ATOM 767 C C . ALA A 1 90 ? 18.269 -0.784 -26.461 1.00 74.56 90 ALA A C 1
ATOM 769 O O . ALA A 1 90 ? 18.805 -0.162 -27.369 1.00 74.56 90 ALA A O 1
ATOM 770 N N . ALA A 1 91 ? 18.955 -1.292 -25.432 1.00 69.81 91 ALA A N 1
ATOM 771 C CA . ALA A 1 91 ? 20.411 -1.262 -25.304 1.00 69.81 91 ALA A CA 1
ATOM 772 C C . ALA A 1 91 ? 21.111 -2.522 -25.858 1.00 69.81 91 ALA A C 1
ATOM 774 O O . ALA A 1 91 ? 22.333 -2.619 -25.747 1.00 69.81 91 ALA A O 1
ATOM 775 N N . ALA A 1 92 ? 20.349 -3.485 -26.386 1.00 59.62 92 ALA A N 1
ATOM 776 C CA . ALA A 1 92 ? 20.826 -4.726 -26.999 1.00 59.62 92 ALA A CA 1
ATOM 777 C C . ALA A 1 92 ? 20.538 -4.700 -28.502 1.00 59.62 92 ALA A C 1
ATOM 779 O O . ALA A 1 92 ? 21.386 -5.221 -29.255 1.00 59.62 92 ALA A O 1
#

Secondary structure (DSSP, 8-state):
---HHHHHHHHHHHHHHHHHHHHHS-HHHHHHHHHHHHH-SS--HHHHHHHHHHTT--SHHHHHHHHHHHHHHHHHHHHHHHHHHHHHHHT-

pLDDT: mean 83.46, std 12.02, range [45.47, 96.38]

Sequence (92 aa):
MIDNIQYWNYLARCASALKQVEHRLTNEQIIYLNQYYTVKKTPSVSEIQLICAKFNMKGIWWLVDIEYWFCGRRLAEEEIQQRRRLAKKAAA

Foldseek 3Di:
DPPPVVVVVVLVVLLVLLVVLVVVDDPVLVVVLVVVCVVPLQDDLVVLVVSCVVVVHDDPVSSVSSNSNSVNVVSVVVVVVVVVVVVVVVVD

Radius of gyration: 15.26 Å; chains: 1; bounding box: 36×23×42 Å

Organism: Adineta ricciae (NCBI:txid249248)

InterPro domains:
  IPR001356 Homeodomain [PF00046] (23-75)
  IPR009057 Homedomain-like superfamily [SSF46689] (23-79)